Protein AF-A0A740RLY8-F1 (afdb_monomer)

Mean predicted aligned error: 15.77 Å

Radius of gyration: 23.69 Å; Cα contacts (8 Å, |Δi|>4): 124; chains: 1; bounding box: 66×32×69 Å

Nearest PDB structures (foldseek):
  1mft-assembly1_B  TM=8.811E-01  e=3.916E+00  Escherichia coli

Solvent-accessible surface area (backbone atoms only — not comparable to full-atom values): 10883 Å² total; per-residue (Å²): 133,87,87,72,53,72,67,60,49,52,53,50,38,56,49,51,37,53,52,39,57,53,50,64,72,39,79,90,39,65,93,49,36,66,62,46,50,54,53,35,53,53,38,48,53,52,40,48,52,72,69,54,70,56,35,46,68,48,46,34,52,93,74,35,56,78,87,60,92,85,77,78,64,94,74,88,68,78,79,59,67,44,76,47,72,37,66,68,77,59,79,71,83,61,69,71,61,60,66,61,52,48,51,54,60,63,64,39,96,87,50,86,73,75,53,72,70,54,47,52,52,51,49,55,52,48,55,55,48,50,73,69,56,72,72,70,78,77,92,69,82,80,84,58,76,78,58,95,62,88,90,75,56,75,63,45,60,48,30,52,54,49,44,52,51,53,49,22,70,72,55,65,40,75,122

Foldseek 3Di:
DDDDDLVRVLVVLVVLLVVLVVVLPDPVCPVCNVVSVVVNLVSVLVNCQSVADFLDKWWADPNDTVPDPDPPDPDDDPSDTDIGGHTDRDPRQPLDPLVVVLVVVCPPPPDPQPDPVSSVVVSVVSVVVSVVPGGDDDPQDDQDDQPPDPPDDPVNSVSVVVNSVSVSNVVRNPD

Organism: Salmonella paratyphi B (NCBI:txid57045)

Secondary structure (DSSP, 8-state):
-----HHHHHHHHHHHHHHHHHHHH-GGGGGGHHHHHHHHHHHHHHHHHHHPPPSEEEEEETTEETT-SS---SS-S-SS-EEEEE-PPP-------HHHHHHHHHTSTT----SHHHHHHHHHHHHHHHHHS-S----PPPPPP-----S--HHHHHHHHHHHHHHHHHHTT--

pLDDT: mean 71.99, std 13.91, range [39.59, 96.0]

Sequence (175 aa):
MTTITREQLHERARRKVKELEFAITQSAFTSIRDGLNEELELARIALASLEAEPIGAFHIADQQVGGTSDYIKDGEWPIDNGVIEVYAAPPAPVVPDERAAFNAWNNEDNLPIAGVGAKNAAWLAWQARASLCGNSALNVPPERPAGSSNGDDVEAWFDEGWNACRAAMLNGGKS

Structure (mmCIF, N/CA/C/O backbone):
data_AF-A0A740RLY8-F1
#
_entry.id   AF-A0A740RLY8-F1
#
loop_
_atom_site.group_PDB
_atom_site.id
_atom_site.type_symbol
_atom_site.label_atom_id
_atom_site.label_alt_id
_atom_site.label_comp_id
_atom_site.label_asym_id
_atom_site.label_entity_id
_atom_site.label_seq_id
_atom_site.pdbx_PDB_ins_code
_atom_site.Cartn_x
_atom_site.Cartn_y
_atom_site.Cartn_z
_atom_site.occupancy
_atom_site.B_iso_or_equiv
_atom_site.auth_seq_id
_atom_site.auth_comp_id
_atom_site.auth_asym_id
_atom_site.auth_atom_id
_atom_site.pdbx_PDB_model_num
ATOM 1 N N . MET A 1 1 ? -19.652 -13.998 12.383 1.00 48.28 1 MET A N 1
ATOM 2 C CA . MET A 1 1 ? -18.687 -13.058 11.777 1.00 48.28 1 MET A CA 1
ATOM 3 C C . MET A 1 1 ? -19.214 -11.657 12.003 1.00 48.28 1 MET A C 1
ATOM 5 O O . MET A 1 1 ? -20.371 -11.414 11.696 1.00 48.28 1 MET A O 1
ATOM 9 N N . THR A 1 2 ? -18.429 -10.769 12.605 1.00 62.72 2 THR A N 1
ATOM 10 C CA . THR A 1 2 ? -18.798 -9.351 12.706 1.00 62.72 2 THR A CA 1
ATOM 11 C C . THR A 1 2 ? -18.529 -8.689 11.361 1.00 62.72 2 THR A C 1
ATOM 13 O O . THR A 1 2 ? -17.372 -8.586 10.956 1.00 62.72 2 THR A O 1
ATOM 16 N N . THR A 1 3 ? -19.581 -8.277 10.664 1.00 75.38 3 THR A N 1
ATOM 17 C CA . THR A 1 3 ? -19.471 -7.517 9.419 1.00 75.38 3 THR A CA 1
ATOM 18 C C . THR A 1 3 ? -18.968 -6.114 9.745 1.00 75.38 3 THR A C 1
ATOM 20 O O . THR A 1 3 ? -19.541 -5.429 10.590 1.00 75.38 3 THR A O 1
ATOM 23 N N . ILE A 1 4 ? -17.871 -5.708 9.115 1.00 87.50 4 ILE A N 1
ATOM 24 C CA . ILE A 1 4 ? -17.308 -4.361 9.208 1.00 87.50 4 ILE A CA 1
ATOM 25 C C . ILE A 1 4 ? -17.577 -3.642 7.885 1.00 87.50 4 ILE A C 1
ATOM 27 O O . ILE A 1 4 ? -17.455 -4.260 6.828 1.00 87.50 4 ILE A O 1
ATOM 31 N N . THR A 1 5 ? -17.969 -2.367 7.924 1.00 89.94 5 THR A N 1
ATOM 32 C CA . THR A 1 5 ? -18.131 -1.582 6.687 1.00 89.94 5 THR A CA 1
ATOM 33 C C . THR A 1 5 ? -16.771 -1.161 6.124 1.00 89.94 5 THR A C 1
ATOM 35 O O . THR A 1 5 ? -15.765 -1.167 6.841 1.00 89.94 5 THR A O 1
ATOM 38 N N . ARG A 1 6 ? -16.723 -0.765 4.845 1.00 85.50 6 ARG A N 1
ATOM 39 C CA . ARG A 1 6 ? -15.495 -0.265 4.201 1.00 85.50 6 ARG A CA 1
ATOM 40 C C . ARG A 1 6 ? -14.920 0.933 4.961 1.00 85.50 6 ARG A C 1
ATOM 42 O O . ARG A 1 6 ? -13.727 0.979 5.244 1.00 85.50 6 ARG A O 1
ATOM 49 N N . GLU A 1 7 ? -15.775 1.859 5.373 1.00 88.56 7 GLU A N 1
ATOM 50 C CA . GLU A 1 7 ? -15.395 3.066 6.112 1.00 88.56 7 GLU A CA 1
ATOM 51 C C . GLU A 1 7 ? -14.845 2.709 7.493 1.00 88.56 7 GLU A C 1
ATOM 53 O O . GLU A 1 7 ? -13.801 3.217 7.901 1.00 88.56 7 GLU A O 1
ATOM 58 N N . GLN A 1 8 ? -15.508 1.785 8.195 1.00 91.44 8 GLN A N 1
ATOM 59 C CA . GLN A 1 8 ? -15.036 1.293 9.487 1.00 91.44 8 GLN A CA 1
ATOM 60 C C . GLN A 1 8 ? -13.683 0.582 9.358 1.00 91.44 8 GLN A C 1
ATOM 62 O O . GLN A 1 8 ? -12.845 0.702 10.253 1.00 91.44 8 GLN A O 1
ATOM 67 N N . LEU A 1 9 ? -13.450 -0.146 8.263 1.00 91.50 9 LEU A N 1
ATOM 68 C CA . LEU A 1 9 ? -12.169 -0.790 7.981 1.00 91.50 9 LEU A CA 1
ATOM 69 C C . LEU A 1 9 ? -11.066 0.247 7.725 1.00 91.50 9 LEU A C 1
ATOM 71 O O . LEU A 1 9 ? -10.000 0.149 8.334 1.00 91.50 9 LEU A O 1
ATOM 75 N N . HIS A 1 10 ? -11.340 1.276 6.917 1.00 90.31 10 HIS A N 1
ATOM 76 C CA . HIS A 1 10 ? -10.404 2.381 6.671 1.00 90.31 10 HIS A CA 1
ATOM 77 C C . HIS A 1 10 ? -10.054 3.121 7.963 1.00 90.31 10 HIS A C 1
ATOM 79 O O . HIS A 1 10 ? -8.884 3.384 8.242 1.00 90.31 10 HIS A O 1
ATOM 85 N N . GLU A 1 11 ? -11.053 3.444 8.786 1.00 93.50 11 GLU A N 1
ATOM 86 C CA . GLU A 1 11 ? -10.822 4.157 10.040 1.00 93.50 11 GLU A CA 1
ATOM 87 C C . GLU A 1 11 ? -9.966 3.327 11.007 1.00 93.50 11 GLU A C 1
ATOM 89 O O . GLU A 1 11 ? -9.040 3.855 11.630 1.00 93.50 11 GLU A O 1
ATOM 94 N N . ARG A 1 12 ? -10.219 2.014 11.093 1.00 93.38 12 ARG A N 1
ATOM 95 C CA . ARG A 1 12 ? -9.396 1.098 11.897 1.00 93.38 12 ARG A CA 1
ATOM 96 C C . ARG A 1 12 ? -7.961 1.013 11.380 1.00 93.38 12 ARG A C 1
ATOM 98 O O . ARG A 1 12 ? -7.046 1.063 12.198 1.00 93.38 12 ARG A O 1
ATOM 105 N N . ALA A 1 13 ? -7.757 0.936 10.065 1.00 91.81 13 ALA A N 1
ATOM 106 C CA . ALA A 1 13 ? -6.422 0.906 9.468 1.00 91.81 13 ALA A CA 1
ATOM 107 C C . ALA A 1 13 ? -5.635 2.194 9.777 1.00 91.81 13 ALA A C 1
ATOM 109 O O . ALA A 1 13 ? -4.514 2.126 10.283 1.00 91.81 13 ALA A O 1
ATOM 110 N N . ARG A 1 14 ? -6.251 3.372 9.597 1.00 94.38 14 ARG A N 1
ATOM 111 C CA . ARG A 1 14 ? -5.634 4.667 9.949 1.00 94.38 14 ARG A CA 1
ATOM 112 C C . ARG A 1 14 ? -5.286 4.764 11.430 1.00 94.38 14 ARG A C 1
ATOM 114 O O . ARG A 1 14 ? -4.239 5.300 11.786 1.00 94.38 14 ARG A O 1
ATOM 121 N N . ARG A 1 15 ? -6.166 4.268 12.303 1.00 96.00 15 ARG A N 1
ATOM 122 C CA . ARG A 1 15 ? -5.924 4.250 13.750 1.00 96.00 15 ARG A CA 1
ATOM 123 C C . ARG A 1 15 ? -4.727 3.367 14.098 1.00 96.00 15 ARG A C 1
ATOM 125 O O . ARG A 1 15 ? -3.855 3.816 14.830 1.00 96.00 15 ARG A O 1
ATOM 132 N N . LYS A 1 16 ? -4.646 2.170 13.510 1.00 95.38 16 LYS A N 1
ATOM 133 C CA . LYS A 1 16 ? -3.546 1.223 13.731 1.00 95.38 16 LYS A CA 1
ATOM 134 C C . LYS A 1 16 ? -2.189 1.800 13.313 1.00 95.38 16 LYS A C 1
ATOM 136 O O . LYS A 1 16 ? -1.231 1.671 14.066 1.00 95.38 16 LYS A O 1
ATOM 141 N N . VAL A 1 17 ? -2.117 2.484 12.166 1.00 94.25 17 VAL A N 1
ATOM 142 C CA . VAL A 1 17 ? -0.893 3.185 11.727 1.00 94.25 17 VAL A CA 1
ATOM 143 C C . VAL A 1 17 ? -0.465 4.230 12.763 1.00 94.25 17 VAL A C 1
ATOM 145 O O . VAL A 1 17 ? 0.679 4.208 13.206 1.00 94.25 17 VAL A O 1
ATOM 148 N N . LYS A 1 18 ? -1.392 5.081 13.226 1.00 95.50 18 LYS A N 1
ATOM 149 C CA . LYS A 1 18 ? -1.103 6.098 14.256 1.00 95.50 18 LYS A CA 1
ATOM 150 C C . LYS A 1 18 ? -0.633 5.488 15.580 1.00 95.50 18 LYS A C 1
ATOM 152 O O . LYS A 1 18 ? 0.257 6.035 16.224 1.00 95.50 18 LYS A O 1
ATOM 157 N N . GLU A 1 19 ? -1.233 4.375 15.998 1.00 95.00 19 GLU A N 1
ATOM 158 C CA . GLU A 1 19 ? -0.847 3.655 17.218 1.00 95.00 19 GLU A CA 1
ATOM 159 C C . GLU A 1 19 ? 0.580 3.100 17.124 1.00 95.00 19 GLU A C 1
ATOM 161 O O . GLU A 1 19 ? 1.358 3.258 18.064 1.00 95.00 19 GLU A O 1
ATOM 166 N N . LEU A 1 20 ? 0.937 2.491 15.989 1.00 92.69 20 LEU A N 1
ATOM 167 C CA . LEU A 1 20 ? 2.276 1.946 15.751 1.00 92.69 20 LEU A CA 1
ATOM 168 C C . LEU A 1 20 ? 3.333 3.054 15.660 1.00 92.69 20 LEU A C 1
ATOM 170 O O . LEU A 1 20 ? 4.375 2.955 16.307 1.00 92.69 20 LEU A O 1
ATOM 174 N N . GLU A 1 21 ? 3.042 4.146 14.947 1.00 91.81 21 GLU A N 1
ATOM 175 C CA . GLU A 1 21 ? 3.910 5.332 14.901 1.00 91.81 21 GLU A CA 1
ATOM 176 C C . GLU A 1 21 ? 4.157 5.891 16.303 1.00 91.81 21 GLU A C 1
ATOM 178 O O . GLU A 1 21 ? 5.301 6.147 16.683 1.00 91.81 21 GLU A O 1
ATOM 183 N N . PHE A 1 22 ? 3.100 6.019 17.110 1.00 92.88 22 PHE A N 1
ATOM 184 C CA . PHE A 1 22 ? 3.233 6.457 18.493 1.00 92.88 22 PHE A CA 1
ATOM 185 C C . PHE A 1 22 ? 4.081 5.480 19.318 1.00 92.88 22 PHE A C 1
ATOM 187 O O . PHE A 1 22 ? 4.980 5.921 20.036 1.00 92.88 22 PHE A O 1
ATOM 194 N N . ALA A 1 23 ? 3.861 4.169 19.195 1.00 89.44 23 ALA A N 1
ATOM 195 C CA . ALA A 1 23 ? 4.625 3.157 19.923 1.00 89.44 23 ALA A CA 1
ATOM 196 C C . ALA A 1 23 ? 6.129 3.211 19.601 1.00 89.44 23 ALA A C 1
ATOM 198 O O . ALA A 1 23 ? 6.950 3.159 20.518 1.00 89.44 23 ALA A O 1
ATOM 199 N N . ILE A 1 24 ? 6.504 3.405 18.333 1.00 86.31 24 ILE A N 1
ATOM 200 C CA . ILE A 1 24 ? 7.910 3.493 17.901 1.00 86.31 24 ILE A CA 1
ATOM 201 C C . ILE A 1 24 ? 8.642 4.676 18.555 1.00 86.31 24 ILE A C 1
ATOM 203 O O . ILE A 1 24 ? 9.827 4.558 18.896 1.00 86.31 24 ILE A O 1
ATOM 207 N N . THR A 1 25 ? 7.943 5.798 18.780 1.00 85.88 25 THR A N 1
ATOM 208 C CA . THR A 1 25 ? 8.527 6.986 19.434 1.00 85.88 25 THR A CA 1
ATOM 209 C C . THR A 1 25 ? 8.828 6.779 20.919 1.00 85.88 25 THR A C 1
ATOM 211 O O . THR A 1 25 ? 9.671 7.484 21.476 1.00 85.88 25 THR A O 1
ATOM 214 N N . GLN A 1 26 ? 8.191 5.803 21.572 1.00 88.56 26 GLN A N 1
ATOM 215 C CA . GLN A 1 26 ? 8.410 5.547 22.991 1.00 88.56 26 GLN A CA 1
ATOM 216 C C . GLN A 1 26 ? 9.756 4.845 23.216 1.00 88.56 26 GLN A C 1
ATOM 218 O O . GLN A 1 26 ? 10.086 3.831 22.597 1.00 88.56 26 GLN A O 1
ATOM 223 N N . SER A 1 27 ? 10.541 5.358 24.164 1.00 75.06 27 SER A N 1
ATOM 224 C CA . SER A 1 27 ? 11.827 4.765 24.556 1.00 75.06 27 SER A CA 1
ATOM 225 C C . SER A 1 27 ? 11.676 3.423 25.282 1.00 75.06 27 SER A C 1
ATOM 227 O O . SER A 1 27 ? 12.622 2.641 25.312 1.00 75.06 27 SER A O 1
ATOM 229 N N . ALA A 1 28 ? 10.487 3.127 25.818 1.00 78.06 28 ALA A N 1
ATOM 230 C CA . ALA A 1 28 ? 10.177 1.870 26.498 1.00 78.06 28 ALA A CA 1
ATOM 231 C C . ALA A 1 28 ? 10.161 0.644 25.563 1.00 78.06 28 ALA A C 1
ATOM 233 O O . ALA A 1 28 ? 10.251 -0.482 26.043 1.00 78.06 28 ALA A O 1
ATOM 234 N N . PHE A 1 29 ? 10.073 0.849 24.244 1.00 80.75 29 PHE A N 1
ATOM 235 C CA . PHE A 1 29 ? 9.952 -0.223 23.248 1.00 80.75 29 PHE A CA 1
ATOM 236 C C . PHE A 1 29 ? 11.187 -0.372 22.354 1.00 80.75 29 PHE A C 1
ATOM 238 O O . PHE A 1 29 ? 11.106 -0.938 21.268 1.00 80.75 29 PHE A O 1
ATOM 245 N N . THR A 1 30 ? 12.352 0.110 22.793 1.00 79.62 30 THR A N 1
ATOM 246 C CA . THR A 1 30 ? 13.598 0.021 22.010 1.00 79.62 30 THR A CA 1
ATOM 247 C C . THR A 1 30 ? 13.967 -1.410 21.624 1.00 79.62 30 THR A C 1
ATOM 249 O O . THR A 1 30 ? 14.454 -1.614 20.519 1.00 79.62 30 THR A O 1
ATOM 252 N N . SER A 1 31 ? 13.696 -2.396 22.485 1.00 81.94 31 SER A N 1
ATOM 253 C CA . SER A 1 31 ? 13.994 -3.811 22.225 1.00 81.94 31 SER A CA 1
ATOM 254 C C . SER A 1 31 ? 13.068 -4.483 21.208 1.00 81.94 31 SER A C 1
ATOM 256 O O . SER A 1 31 ? 13.429 -5.530 20.683 1.00 81.94 31 SER A O 1
ATOM 258 N N . ILE A 1 32 ? 11.893 -3.910 20.931 1.00 88.94 32 ILE A N 1
ATOM 259 C CA . ILE A 1 32 ? 10.907 -4.449 19.976 1.00 88.94 32 ILE A CA 1
ATOM 260 C C . ILE A 1 32 ? 10.687 -3.518 18.778 1.00 88.94 32 ILE A C 1
ATOM 262 O O . ILE A 1 32 ? 9.785 -3.742 17.975 1.00 88.94 32 ILE A O 1
ATOM 266 N N . ARG A 1 33 ? 11.486 -2.450 18.665 1.00 86.31 33 ARG A N 1
ATOM 267 C CA . ARG A 1 33 ? 11.293 -1.393 17.668 1.00 86.31 33 ARG A CA 1
ATOM 268 C C . ARG A 1 33 ? 11.350 -1.921 16.238 1.00 86.31 33 ARG A C 1
ATOM 270 O O . ARG A 1 33 ? 10.580 -1.448 15.412 1.00 86.31 33 ARG A O 1
ATOM 277 N N . ASP A 1 34 ? 12.208 -2.899 15.971 1.00 83.50 34 ASP A N 1
ATOM 278 C CA . ASP A 1 34 ? 12.332 -3.500 14.642 1.00 83.50 34 ASP A CA 1
ATOM 279 C C . ASP A 1 34 ? 11.030 -4.209 14.236 1.00 83.50 34 ASP A C 1
ATOM 281 O O . ASP A 1 34 ? 10.474 -3.903 13.187 1.00 83.50 34 ASP A O 1
ATOM 285 N N . GLY A 1 35 ? 10.449 -5.027 15.122 1.00 85.81 35 GLY A N 1
ATOM 286 C CA . GLY A 1 35 ? 9.147 -5.660 14.872 1.00 85.81 35 GLY A CA 1
ATOM 287 C C . GLY A 1 35 ? 7.995 -4.653 14.752 1.00 85.81 35 GLY A C 1
ATOM 288 O O . GLY A 1 35 ? 7.105 -4.821 13.924 1.00 85.81 35 GLY A O 1
ATOM 289 N N . LEU A 1 36 ? 8.026 -3.558 15.522 1.00 88.62 36 LEU A N 1
ATOM 290 C CA . LEU A 1 36 ? 7.042 -2.477 15.381 1.00 88.62 36 LEU A CA 1
ATOM 291 C C . LEU A 1 36 ? 7.171 -1.734 14.044 1.00 88.62 36 L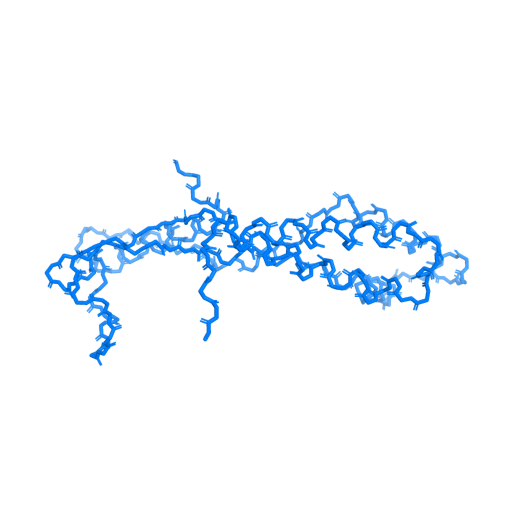EU A C 1
ATOM 293 O O . LEU A 1 36 ? 6.155 -1.320 13.487 1.00 88.62 36 LEU A O 1
ATOM 297 N N . ASN A 1 37 ? 8.393 -1.556 13.532 1.00 84.38 37 ASN A N 1
ATOM 298 C CA . ASN A 1 37 ? 8.627 -0.970 12.212 1.00 84.38 37 ASN A CA 1
ATOM 299 C C . ASN A 1 37 ? 8.096 -1.885 11.102 1.00 84.38 37 ASN A C 1
ATOM 301 O O . ASN A 1 37 ? 7.396 -1.397 10.220 1.00 84.38 37 ASN A O 1
ATOM 305 N N . GLU A 1 38 ? 8.347 -3.195 11.183 1.00 87.50 38 GLU A N 1
ATOM 306 C CA . GLU A 1 38 ? 7.789 -4.176 10.240 1.00 87.50 38 GLU A CA 1
ATOM 307 C C . GLU A 1 38 ? 6.249 -4.150 10.249 1.00 87.50 38 GLU A C 1
ATOM 309 O O . GLU A 1 38 ? 5.609 -4.056 9.198 1.00 87.50 38 GLU A O 1
ATOM 314 N N . GLU A 1 39 ? 5.628 -4.149 11.434 1.00 90.88 39 GLU A N 1
ATOM 315 C CA . GLU A 1 39 ? 4.170 -4.022 11.557 1.00 90.88 39 GLU A CA 1
ATOM 316 C C . 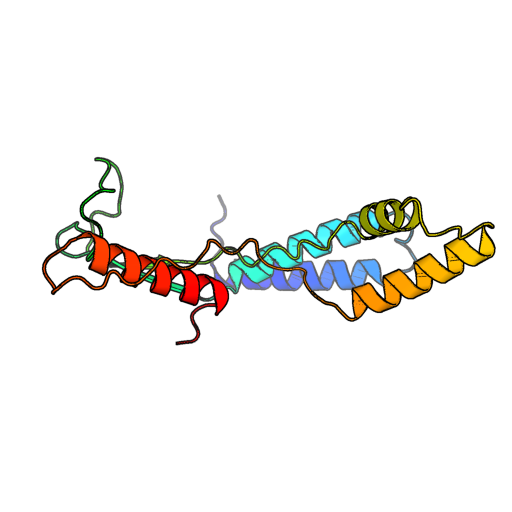GLU A 1 39 ? 3.649 -2.692 10.993 1.00 90.88 39 GLU A C 1
ATOM 318 O O . GLU A 1 39 ? 2.576 -2.657 10.381 1.00 90.88 39 GLU A O 1
ATOM 323 N N . LEU A 1 40 ? 4.387 -1.593 11.181 1.00 88.81 40 LEU A N 1
ATOM 324 C CA . LEU A 1 40 ? 4.019 -0.282 10.650 1.00 88.81 40 LEU A CA 1
ATOM 325 C C . LEU A 1 40 ? 4.075 -0.265 9.120 1.00 88.81 40 LEU A C 1
ATOM 327 O O . LEU A 1 40 ? 3.167 0.281 8.488 1.00 88.81 40 LEU A O 1
ATOM 331 N N . GLU A 1 41 ? 5.101 -0.859 8.518 1.00 86.06 41 GLU A N 1
ATOM 332 C CA . GLU A 1 41 ? 5.217 -0.978 7.064 1.00 86.06 41 GLU A CA 1
ATOM 333 C C . GLU A 1 41 ? 4.059 -1.790 6.479 1.00 86.06 41 GLU A C 1
ATOM 335 O O . GLU A 1 41 ? 3.391 -1.328 5.549 1.00 86.06 41 GLU A O 1
ATOM 340 N N . LEU A 1 42 ? 3.729 -2.934 7.086 1.00 88.06 42 LEU A N 1
ATOM 341 C CA . LEU A 1 42 ? 2.574 -3.741 6.684 1.00 88.06 42 LEU A CA 1
ATOM 342 C C . LEU A 1 42 ? 1.256 -2.968 6.823 1.00 88.06 42 LEU A C 1
ATOM 344 O O . LEU A 1 42 ? 0.425 -2.987 5.912 1.00 88.06 42 LEU A O 1
ATOM 348 N N . ALA A 1 43 ? 1.065 -2.250 7.932 1.00 89.69 43 ALA A N 1
ATOM 349 C CA . ALA A 1 43 ? -0.130 -1.441 8.155 1.00 89.69 43 ALA A CA 1
ATOM 350 C C . ALA A 1 43 ? -0.251 -0.294 7.137 1.00 89.69 43 ALA A C 1
ATOM 352 O O . ALA A 1 43 ? -1.358 0.006 6.687 1.00 89.69 43 ALA A O 1
ATOM 353 N N . ARG A 1 44 ? 0.869 0.321 6.737 1.00 86.75 44 ARG A N 1
ATOM 354 C CA . ARG A 1 44 ? 0.907 1.361 5.698 1.00 86.75 44 ARG A CA 1
ATOM 355 C C . ARG A 1 44 ? 0.574 0.804 4.318 1.00 86.75 44 ARG A C 1
ATOM 357 O O . ARG A 1 44 ? -0.221 1.422 3.617 1.00 86.75 44 ARG A O 1
ATOM 364 N N . ILE A 1 45 ? 1.108 -0.361 3.947 1.00 84.69 45 ILE A N 1
ATOM 365 C CA . ILE A 1 45 ? 0.773 -1.031 2.677 1.00 84.69 45 ILE A CA 1
ATOM 366 C C . ILE A 1 45 ? -0.711 -1.410 2.645 1.00 84.69 45 ILE A C 1
ATOM 368 O O . ILE A 1 45 ? -1.397 -1.161 1.651 1.00 84.69 45 ILE A O 1
ATOM 372 N N . ALA A 1 46 ? -1.230 -1.966 3.741 1.00 87.19 46 ALA A N 1
ATOM 373 C CA . ALA A 1 46 ? -2.644 -2.303 3.857 1.00 87.19 46 ALA A CA 1
ATOM 374 C C . ALA A 1 46 ? -3.530 -1.053 3.745 1.00 87.19 46 ALA A C 1
ATOM 376 O O . ALA A 1 46 ? -4.501 -1.062 2.994 1.00 87.19 46 ALA A O 1
ATOM 377 N N . LEU A 1 47 ? -3.180 0.039 4.435 1.00 88.56 47 LEU A N 1
ATOM 378 C CA . LEU A 1 47 ? -3.912 1.302 4.339 1.00 88.56 47 LEU A CA 1
ATOM 379 C C . LEU A 1 47 ? -3.866 1.883 2.919 1.00 88.56 47 LEU A C 1
ATOM 381 O O . LEU A 1 47 ? -4.911 2.251 2.393 1.00 88.56 47 LEU A O 1
ATOM 385 N N . ALA A 1 48 ? -2.696 1.896 2.277 1.00 84.56 48 ALA A N 1
ATOM 386 C CA . ALA A 1 48 ? -2.549 2.345 0.893 1.00 84.56 48 ALA A CA 1
ATOM 387 C C . ALA A 1 48 ? -3.382 1.496 -0.081 1.00 84.56 48 ALA A 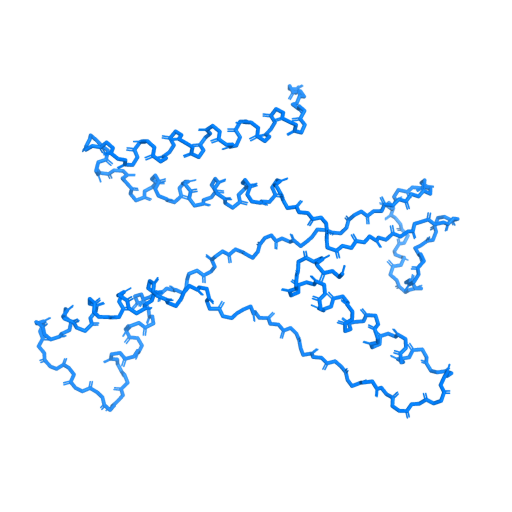C 1
ATOM 389 O O . ALA A 1 48 ? -3.944 2.030 -1.029 1.00 84.56 48 ALA A O 1
ATOM 390 N N . SER A 1 49 ? -3.512 0.191 0.176 1.00 83.81 49 SER A N 1
ATOM 391 C CA . SER A 1 49 ? -4.341 -0.712 -0.636 1.00 83.81 49 SER A CA 1
ATOM 392 C C . SER A 1 49 ? -5.832 -0.430 -0.473 1.00 83.81 49 SER A C 1
ATOM 394 O O . SER A 1 49 ? -6.589 -0.535 -1.430 1.00 83.81 49 SER A O 1
ATOM 396 N N . LEU A 1 50 ? -6.259 -0.054 0.733 1.00 86.56 50 LEU A N 1
ATOM 397 C CA . LEU A 1 50 ? -7.642 0.330 1.013 1.00 86.56 50 LEU A CA 1
ATOM 398 C C . LEU A 1 50 ? -7.997 1.694 0.394 1.00 86.56 50 LEU A C 1
ATOM 400 O O . LEU A 1 50 ? -9.115 1.897 -0.077 1.00 86.56 50 LEU A O 1
ATOM 404 N N . GLU A 1 51 ? -7.048 2.630 0.387 1.00 86.12 51 GLU A N 1
ATOM 405 C CA . GLU A 1 51 ? -7.214 3.987 -0.154 1.00 86.12 51 GLU A CA 1
ATOM 406 C C . GLU A 1 51 ? -6.904 4.105 -1.654 1.00 86.12 51 GLU A C 1
ATOM 408 O O . GLU A 1 51 ? -7.058 5.191 -2.208 1.00 86.12 51 GLU A O 1
ATOM 413 N N . ALA A 1 52 ? -6.492 3.019 -2.312 1.00 82.94 52 ALA A N 1
ATOM 414 C CA . ALA A 1 52 ? -6.184 3.021 -3.735 1.00 82.94 52 ALA A CA 1
ATOM 415 C C . ALA A 1 52 ? -7.416 3.394 -4.576 1.00 82.94 52 ALA A C 1
ATOM 417 O O . ALA A 1 52 ? -8.518 2.889 -4.349 1.00 82.94 52 ALA A O 1
ATOM 418 N N . GLU A 1 53 ? -7.206 4.257 -5.570 1.00 82.00 53 GLU A N 1
ATOM 419 C CA . GLU A 1 53 ? -8.186 4.541 -6.617 1.00 82.00 53 GLU A CA 1
ATOM 420 C C . GLU A 1 53 ? -8.063 3.491 -7.734 1.00 82.00 53 GLU A C 1
ATOM 422 O O . GLU A 1 53 ? -6.957 3.003 -8.008 1.00 82.00 53 GLU A O 1
ATOM 427 N N . PRO A 1 54 ? -9.176 3.104 -8.377 1.00 77.75 54 PRO A N 1
ATOM 428 C CA . PRO A 1 54 ? -9.122 2.184 -9.499 1.00 77.75 54 PRO A CA 1
ATOM 429 C C . PRO A 1 54 ? -8.393 2.831 -10.679 1.00 77.75 54 PRO A C 1
ATOM 431 O O . PRO A 1 54 ? -8.566 4.007 -10.985 1.00 77.75 54 PRO A O 1
ATOM 434 N N . ILE A 1 55 ? -7.580 2.039 -11.366 1.00 76.56 55 ILE A N 1
ATOM 435 C CA . ILE A 1 55 ? -6.782 2.474 -12.519 1.00 76.56 55 ILE A CA 1
ATOM 436 C C . ILE A 1 55 ? -7.530 2.334 -13.848 1.00 76.56 55 ILE A C 1
ATOM 438 O O . ILE A 1 55 ? -7.043 2.771 -14.887 1.00 76.56 55 ILE A O 1
ATOM 442 N N . GLY A 1 56 ? -8.685 1.678 -13.825 1.00 74.19 56 GLY A N 1
ATOM 443 C CA . GLY A 1 56 ? -9.502 1.403 -14.993 1.00 74.19 56 GLY A CA 1
ATOM 444 C C . GLY A 1 56 ? -10.739 0.608 -14.610 1.00 74.19 56 GLY A C 1
ATOM 445 O O . GLY A 1 56 ? -10.945 0.273 -13.441 1.00 74.19 56 GLY A O 1
ATOM 446 N N . ALA A 1 57 ? -11.564 0.295 -15.600 1.00 72.75 57 ALA A N 1
ATOM 447 C CA . ALA A 1 57 ? -12.767 -0.484 -15.388 1.00 72.75 57 ALA A CA 1
ATOM 448 C C . ALA A 1 57 ? -13.088 -1.363 -16.597 1.00 72.75 57 ALA A C 1
ATOM 450 O O . ALA A 1 57 ? -12.916 -0.948 -17.743 1.00 72.75 57 ALA A O 1
ATOM 451 N N . PHE A 1 58 ? -13.593 -2.564 -16.331 1.00 71.06 58 PHE A N 1
ATOM 452 C CA . PHE A 1 58 ? -14.217 -3.416 -17.335 1.00 71.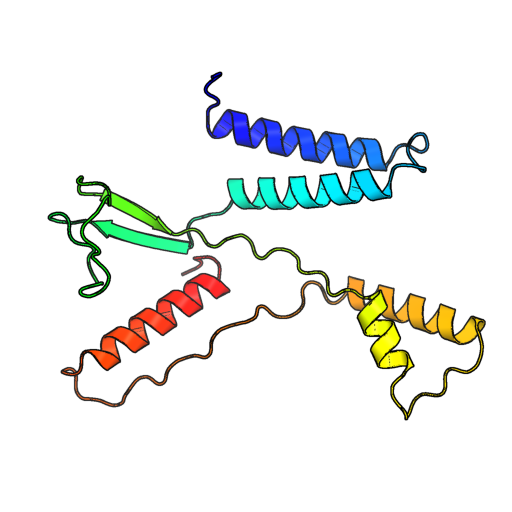06 58 PHE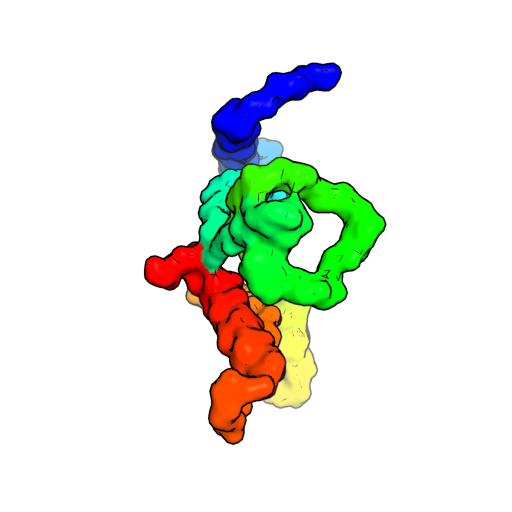 A CA 1
ATOM 453 C C . PHE A 1 58 ? -15.726 -3.199 -17.323 1.00 71.06 58 PHE A C 1
ATOM 455 O O . PHE A 1 58 ? -16.356 -3.210 -16.264 1.00 71.06 58 PHE A O 1
ATOM 462 N N . HIS A 1 59 ? -16.309 -3.037 -18.507 1.00 70.19 59 HIS A N 1
ATOM 463 C CA . HIS A 1 59 ? -17.753 -2.959 -18.680 1.00 70.19 59 HIS A CA 1
ATOM 464 C C . HIS A 1 59 ? -18.295 -4.325 -19.094 1.00 70.19 59 HIS A C 1
ATOM 466 O O . HIS A 1 59 ? -17.828 -4.908 -20.076 1.00 70.19 59 HIS A O 1
ATOM 472 N N . ILE A 1 60 ? -19.282 -4.813 -18.345 1.00 69.50 60 ILE A N 1
ATOM 473 C CA . ILE A 1 60 ? -20.012 -6.044 -18.641 1.00 69.50 60 ILE A CA 1
ATOM 474 C C . ILE A 1 60 ? -21.363 -5.675 -19.250 1.00 69.50 60 ILE A C 1
ATOM 476 O O . ILE A 1 60 ? -22.180 -5.012 -18.602 1.00 69.50 60 ILE A O 1
ATOM 480 N N . ALA A 1 61 ? -21.593 -6.134 -20.478 1.00 68.31 61 ALA A N 1
ATOM 481 C CA . ALA A 1 61 ? -22.865 -6.047 -21.184 1.00 68.31 61 ALA A CA 1
ATOM 482 C C . ALA A 1 61 ? -23.193 -7.410 -21.805 1.00 68.31 61 ALA A C 1
ATOM 484 O O . ALA A 1 61 ? -22.321 -8.061 -22.371 1.00 68.31 61 ALA A O 1
ATOM 485 N N . ASP A 1 62 ? -24.440 -7.855 -21.671 1.00 69.50 62 ASP A N 1
ATOM 486 C CA . ASP A 1 62 ? -24.921 -9.157 -22.151 1.00 69.50 62 ASP A CA 1
ATOM 487 C C . ASP A 1 62 ? -24.060 -10.343 -21.675 1.00 69.50 62 ASP A C 1
ATOM 489 O O . ASP A 1 62 ? -23.839 -11.306 -22.405 1.00 69.50 62 ASP A O 1
ATOM 493 N N . GLN A 1 63 ? -23.571 -10.266 -20.428 1.00 63.56 63 GLN A N 1
ATOM 494 C CA . GLN A 1 63 ? -22.653 -11.248 -19.821 1.00 63.56 63 GLN A CA 1
ATOM 495 C C . GLN A 1 63 ? -21.298 -11.376 -20.545 1.00 63.56 63 GLN A C 1
ATOM 497 O O . GLN A 1 63 ? -20.570 -12.347 -20.343 1.00 63.56 63 GLN A O 1
ATOM 502 N N . GLN A 1 64 ? -20.935 -10.388 -21.365 1.00 60.06 64 GLN A N 1
ATOM 503 C CA . GLN A 1 64 ? -19.649 -10.300 -22.047 1.00 60.06 64 GLN A CA 1
ATOM 504 C C . GLN A 1 64 ? -18.881 -9.064 -21.581 1.00 60.06 64 GLN A C 1
ATOM 506 O O . GLN A 1 64 ? -19.450 -7.995 -21.349 1.00 60.06 64 GLN A O 1
ATOM 511 N N . VAL A 1 65 ? -17.564 -9.206 -21.448 1.00 60.25 65 VAL A N 1
ATOM 512 C CA . VAL A 1 65 ? -16.676 -8.067 -21.212 1.00 60.25 65 VAL A CA 1
ATOM 513 C C . VAL A 1 65 ? -16.450 -7.369 -22.548 1.00 60.25 65 VAL A C 1
ATOM 515 O O . VAL A 1 65 ? -15.988 -7.988 -23.508 1.00 60.25 65 VAL A O 1
ATOM 518 N N . GLY A 1 66 ? -16.758 -6.075 -22.619 1.00 56.25 66 GLY A N 1
ATOM 519 C CA . GLY A 1 66 ? -16.465 -5.268 -23.800 1.00 56.25 66 GLY A CA 1
ATOM 520 C C . GLY A 1 66 ? -14.953 -5.156 -24.011 1.00 56.25 66 GLY A C 1
ATOM 521 O O . GLY A 1 66 ? -14.319 -4.301 -23.401 1.00 56.25 66 GLY A O 1
ATOM 522 N N . GLY A 1 67 ? -14.376 -6.026 -24.848 1.00 55.88 67 GLY A N 1
ATOM 523 C CA . GLY A 1 67 ? -12.975 -5.947 -25.283 1.00 55.88 67 GLY A CA 1
ATOM 524 C C . GLY A 1 67 ? -12.096 -7.184 -25.062 1.00 55.88 67 GLY A C 1
ATOM 525 O O . GLY A 1 67 ? -10.911 -7.113 -25.374 1.00 55.88 67 GLY A O 1
ATOM 526 N N . THR A 1 68 ? -12.604 -8.315 -24.555 1.00 52.19 68 THR A N 1
ATOM 527 C CA . THR A 1 68 ? -11.788 -9.540 -24.407 1.00 52.19 68 THR A CA 1
ATOM 528 C C . THR A 1 68 ? -12.532 -10.779 -24.920 1.00 52.19 68 THR A C 1
ATOM 530 O O . THR A 1 68 ? -13.374 -11.347 -24.234 1.00 52.19 68 THR A O 1
ATOM 533 N N . SER A 1 69 ? -12.233 -11.225 -26.147 1.00 50.38 69 SER A N 1
ATOM 534 C CA . SER A 1 69 ? -12.875 -12.417 -26.735 1.00 50.38 69 SER A CA 1
ATOM 535 C C . SER A 1 69 ? -12.344 -13.749 -26.188 1.00 50.38 69 SER A C 1
ATOM 537 O O . SER A 1 69 ? -13.039 -14.755 -26.284 1.00 50.38 69 SER A O 1
ATOM 539 N N . ASP A 1 70 ? -11.147 -13.771 -25.583 1.00 48.50 70 ASP A N 1
ATOM 540 C CA . ASP A 1 70 ? -10.379 -15.023 -25.434 1.00 48.50 70 ASP A CA 1
ATOM 541 C C . ASP A 1 70 ? -10.185 -15.526 -23.990 1.00 48.50 70 ASP A C 1
ATOM 543 O O . ASP A 1 70 ? -9.669 -16.624 -23.785 1.00 48.50 70 ASP A O 1
ATOM 547 N N . TYR A 1 71 ? -10.609 -14.774 -22.967 1.00 48.47 71 TYR A N 1
ATOM 548 C CA . TYR A 1 71 ? -10.383 -15.143 -21.554 1.00 48.47 71 TYR A CA 1
ATOM 549 C C . TYR A 1 71 ? -11.641 -15.582 -20.794 1.00 48.47 71 TYR A C 1
ATOM 551 O O . TYR A 1 71 ? -11.596 -15.740 -19.571 1.00 48.47 71 TYR A O 1
ATOM 559 N N . ILE A 1 72 ? -12.751 -15.830 -21.492 1.00 53.78 72 ILE A N 1
ATOM 560 C CA . ILE A 1 72 ? -13.961 -16.384 -20.880 1.00 53.78 72 ILE A CA 1
ATOM 561 C C . ILE A 1 72 ? -13.710 -17.873 -20.605 1.00 53.78 72 ILE A C 1
ATOM 563 O O . ILE A 1 72 ? -14.014 -18.744 -21.414 1.00 53.78 72 ILE A O 1
ATOM 567 N N . LYS A 1 73 ? -13.105 -18.183 -19.455 1.00 49.81 73 LYS A N 1
ATOM 568 C CA . LYS A 1 73 ? -13.286 -19.505 -18.852 1.00 49.81 73 LYS A CA 1
ATOM 569 C C . LYS A 1 73 ? -14.744 -19.596 -18.422 1.00 49.81 73 LYS A C 1
ATOM 571 O O . LYS A 1 73 ? -15.217 -18.720 -17.702 1.00 49.81 73 LYS A O 1
ATOM 576 N N . ASP A 1 74 ? -15.428 -20.654 -18.836 1.00 45.47 74 ASP A N 1
ATOM 577 C CA . ASP A 1 74 ? -16.738 -21.007 -18.299 1.00 45.47 74 ASP A CA 1
ATOM 578 C C . ASP A 1 74 ? -16.627 -21.149 -16.769 1.00 45.47 74 ASP A C 1
ATOM 580 O O . ASP A 1 74 ? -16.067 -22.126 -16.267 1.00 45.47 74 ASP A O 1
ATOM 584 N N . GLY A 1 75 ? -17.104 -20.149 -16.021 1.00 50.38 75 GLY A N 1
ATOM 585 C CA . GLY A 1 75 ? -17.147 -20.189 -14.558 1.00 50.38 75 GLY A CA 1
ATOM 586 C C . GLY A 1 75 ? -16.948 -18.841 -13.857 1.00 50.38 75 GLY A C 1
ATOM 587 O O . GLY A 1 75 ? -15.832 -18.340 -13.771 1.00 50.38 75 GLY A O 1
ATOM 588 N N . GLU A 1 76 ? -18.047 -18.338 -13.284 1.00 54.75 76 GLU A N 1
ATOM 589 C CA . GLU A 1 76 ? -18.136 -17.385 -12.159 1.00 54.75 76 GLU A CA 1
ATOM 590 C C . GLU A 1 76 ? -17.571 -15.962 -12.338 1.00 54.75 76 GLU A C 1
ATOM 592 O O . GLU A 1 76 ? -16.990 -15.397 -11.414 1.00 54.75 76 GLU A O 1
ATOM 597 N N . TRP A 1 77 ? -17.826 -15.309 -13.472 1.00 55.62 77 TRP A N 1
ATOM 598 C CA . TRP A 1 77 ? -17.940 -13.843 -13.435 1.00 55.62 77 TRP A CA 1
ATOM 599 C C . TRP A 1 77 ? -19.345 -13.441 -12.968 1.00 55.62 77 TRP A C 1
ATOM 601 O O . TRP A 1 77 ? -20.285 -14.224 -13.149 1.00 55.62 77 TRP A O 1
ATOM 611 N N . PRO A 1 78 ? -19.519 -12.255 -12.351 1.00 55.47 78 PRO A N 1
ATOM 612 C CA . PRO A 1 78 ? -20.841 -11.748 -12.015 1.00 55.47 78 PRO A CA 1
ATOM 613 C C . PRO A 1 78 ? -21.732 -11.789 -13.260 1.00 55.47 78 PRO A C 1
ATOM 615 O O . PRO A 1 78 ? -21.415 -11.190 -14.282 1.00 55.47 78 PRO A O 1
ATOM 618 N N . ILE A 1 79 ? -22.834 -12.528 -13.164 1.00 54.12 79 ILE A N 1
ATOM 619 C CA . ILE A 1 79 ? -23.841 -12.714 -14.224 1.00 54.12 79 ILE A CA 1
ATOM 620 C C . ILE A 1 79 ? -24.648 -11.440 -14.518 1.00 54.12 79 ILE A C 1
ATOM 622 O O . ILE A 1 79 ? -25.459 -11.421 -15.444 1.00 54.12 79 ILE A O 1
ATOM 626 N N . ASP A 1 80 ? -24.407 -10.377 -13.754 1.00 61.97 80 ASP A N 1
ATOM 627 C CA . ASP A 1 80 ? -25.098 -9.105 -13.872 1.00 61.97 80 ASP A CA 1
ATOM 628 C C . ASP A 1 80 ? -24.256 -8.104 -14.673 1.00 61.97 80 ASP A C 1
ATOM 630 O O . ASP A 1 80 ? -23.064 -7.915 -14.420 1.00 61.97 80 ASP A O 1
ATOM 634 N N . ASN A 1 81 ? -24.903 -7.422 -15.624 1.00 68.94 81 ASN A N 1
ATOM 635 C CA . ASN A 1 81 ? -24.319 -6.277 -16.321 1.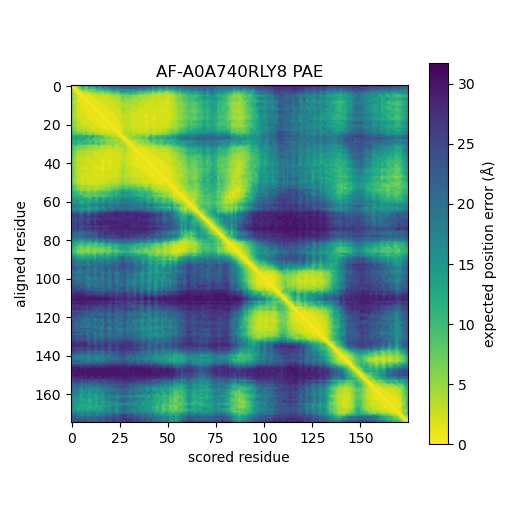00 68.94 81 ASN A CA 1
ATOM 636 C C . ASN A 1 81 ? -23.847 -5.232 -15.297 1.00 68.94 81 ASN A C 1
ATOM 638 O O . ASN A 1 81 ? -24.568 -4.909 -14.350 1.00 68.94 81 ASN A O 1
ATOM 642 N N . GLY A 1 82 ? -22.652 -4.677 -15.488 1.00 72.44 82 GLY A N 1
ATOM 643 C CA . GLY A 1 82 ? -22.035 -3.825 -14.476 1.00 72.44 82 GLY A CA 1
ATOM 644 C C . GLY A 1 82 ? -20.648 -3.320 -14.845 1.00 72.44 82 GLY A C 1
ATOM 645 O O . GLY A 1 82 ? -20.149 -3.536 -15.949 1.00 72.44 82 GLY A O 1
ATOM 646 N N . VAL A 1 83 ? -20.037 -2.611 -13.901 1.00 71.88 83 VAL A N 1
ATOM 647 C CA . VAL A 1 83 ? -18.681 -2.074 -14.024 1.00 71.88 83 VAL A CA 1
ATOM 648 C C . VAL A 1 83 ? -17.810 -2.763 -12.984 1.00 71.88 83 VAL A C 1
ATOM 650 O O . VAL A 1 83 ? -18.130 -2.730 -11.797 1.00 71.88 83 VAL A O 1
ATOM 653 N N . ILE A 1 84 ? -16.724 -3.391 -13.427 1.00 76.12 84 ILE A N 1
ATOM 654 C CA . ILE A 1 84 ? -15.722 -3.985 -12.542 1.00 76.12 84 ILE A CA 1
ATOM 655 C C . ILE A 1 84 ? -14.504 -3.079 -12.534 1.00 76.12 84 ILE A C 1
ATOM 657 O O . ILE A 1 84 ? -13.783 -2.974 -13.524 1.00 76.12 84 ILE A O 1
ATOM 661 N N . GLU A 1 85 ? -14.287 -2.428 -11.401 1.00 78.62 85 GLU A N 1
ATOM 662 C CA . GLU A 1 85 ? -13.123 -1.589 -11.162 1.00 78.62 85 GLU A CA 1
ATOM 663 C C . GLU A 1 85 ? -11.847 -2.435 -11.072 1.00 78.62 85 GLU A C 1
ATOM 665 O O . GLU A 1 85 ? -11.773 -3.429 -10.345 1.00 78.62 85 GLU A O 1
ATOM 670 N N . VAL A 1 86 ? -10.827 -2.019 -11.814 1.00 77.31 86 VAL A N 1
ATOM 671 C CA . VAL A 1 86 ? -9.503 -2.634 -11.818 1.00 77.31 86 VAL A CA 1
ATOM 672 C C . VAL A 1 86 ? -8.614 -1.813 -10.906 1.00 77.31 86 VAL A C 1
ATOM 674 O O . VAL A 1 86 ? -8.400 -0.626 -11.135 1.00 77.31 86 VAL A O 1
ATOM 677 N N . TYR A 1 87 ? -8.070 -2.455 -9.881 1.00 73.75 87 TYR A N 1
ATOM 678 C CA . TYR A 1 87 ? -7.142 -1.830 -8.952 1.00 73.75 87 TYR A CA 1
ATOM 679 C C . TYR A 1 87 ? -5.734 -2.345 -9.219 1.00 73.75 87 TYR A C 1
ATOM 681 O O . TYR A 1 87 ? -5.509 -3.554 -9.306 1.00 73.75 87 TYR A O 1
ATOM 689 N N . ALA A 1 88 ? -4.772 -1.431 -9.316 1.00 72.06 88 ALA A N 1
ATOM 690 C CA . ALA A 1 88 ? -3.377 -1.808 -9.180 1.00 72.06 88 ALA A CA 1
ATOM 691 C C . ALA A 1 88 ? -3.110 -2.086 -7.701 1.00 72.06 88 ALA A C 1
ATOM 693 O O . ALA A 1 88 ? -3.507 -1.300 -6.837 1.00 72.06 88 ALA A O 1
ATOM 694 N N . ALA A 1 89 ? -2.403 -3.177 -7.398 1.00 67.50 89 ALA A N 1
ATOM 695 C CA . ALA A 1 89 ? -1.776 -3.281 -6.090 1.00 67.50 89 ALA A CA 1
ATOM 696 C C . ALA A 1 89 ? -0.893 -2.033 -5.917 1.00 67.50 89 ALA A C 1
ATOM 698 O O . ALA A 1 89 ? -0.120 -1.739 -6.839 1.00 67.50 89 ALA A O 1
ATOM 699 N N . PRO A 1 90 ? -0.999 -1.287 -4.797 1.00 61.91 90 PRO A N 1
ATOM 700 C CA . PRO A 1 90 ? -0.067 -0.204 -4.536 1.00 61.91 90 PRO A CA 1
ATOM 701 C C . PRO A 1 90 ? 1.333 -0.770 -4.719 1.00 61.91 90 PRO A C 1
ATOM 703 O O . PRO A 1 90 ? 1.580 -1.882 -4.232 1.00 61.91 90 PRO A O 1
ATOM 706 N N . PRO A 1 91 ? 2.225 -0.076 -5.443 1.00 57.22 91 PRO A N 1
ATOM 707 C CA . PRO A 1 91 ? 3.578 -0.561 -5.587 1.00 57.22 91 PRO A CA 1
ATOM 708 C C . PRO A 1 91 ? 4.106 -0.728 -4.172 1.00 57.22 91 PRO A C 1
ATOM 710 O O . PRO A 1 91 ? 4.228 0.252 -3.433 1.00 57.22 91 PRO A O 1
ATOM 713 N N . ALA A 1 92 ? 4.322 -1.983 -3.764 1.00 53.34 92 ALA A N 1
ATOM 714 C CA . ALA A 1 92 ? 4.986 -2.243 -2.508 1.00 53.34 92 ALA A CA 1
ATOM 715 C C . ALA A 1 92 ? 6.264 -1.405 -2.577 1.00 53.34 92 ALA A C 1
ATOM 717 O O . ALA A 1 92 ? 6.941 -1.461 -3.612 1.00 53.34 92 ALA A O 1
ATOM 718 N N . PRO A 1 93 ? 6.563 -0.566 -1.573 1.00 53.56 93 PRO A N 1
ATOM 719 C CA . PRO A 1 93 ? 7.859 0.069 -1.506 1.00 53.56 93 PRO A CA 1
ATOM 720 C C . PRO A 1 93 ? 8.860 -1.072 -1.340 1.00 53.56 93 PRO A C 1
ATOM 722 O O . PRO A 1 93 ? 9.160 -1.510 -0.236 1.00 53.56 93 PRO A O 1
ATOM 725 N N . VAL A 1 94 ? 9.312 -1.626 -2.464 1.00 52.28 94 VAL A N 1
ATOM 726 C CA . VAL A 1 94 ? 10.434 -2.543 -2.524 1.00 52.28 94 VAL A CA 1
ATOM 727 C C . VAL A 1 94 ? 11.623 -1.633 -2.310 1.00 52.28 94 VAL A C 1
ATOM 729 O O . VAL A 1 94 ? 12.235 -1.138 -3.255 1.00 52.28 94 VAL A O 1
ATOM 732 N N . VAL A 1 95 ? 11.866 -1.311 -1.042 1.00 57.91 95 VAL A N 1
ATOM 733 C CA . VAL A 1 95 ? 13.128 -0.725 -0.629 1.00 57.91 95 VAL A CA 1
ATOM 734 C C . VAL A 1 95 ? 14.161 -1.779 -1.014 1.00 57.91 95 VAL A C 1
ATOM 736 O O . VAL A 1 95 ? 14.056 -2.916 -0.540 1.00 57.91 95 VAL A O 1
ATOM 739 N N . PRO A 1 96 ? 15.091 -1.481 -1.938 1.00 60.00 96 PRO A N 1
ATOM 740 C CA . PRO A 1 96 ? 16.191 -2.390 -2.205 1.00 60.00 96 PRO A CA 1
ATOM 741 C C . PRO A 1 96 ? 16.845 -2.742 -0.870 1.00 60.00 96 PRO A C 1
ATOM 743 O O . PRO A 1 96 ? 16.948 -1.876 -0.002 1.00 60.00 96 PRO A O 1
ATOM 746 N N . ASP A 1 97 ? 17.280 -3.987 -0.675 1.00 71.25 97 ASP A N 1
ATOM 747 C CA . ASP A 1 97 ? 18.111 -4.307 0.485 1.00 71.25 97 ASP A CA 1
ATOM 748 C C . ASP A 1 97 ? 19.417 -3.513 0.353 1.00 71.25 97 ASP A C 1
ATOM 750 O O . ASP A 1 97 ? 20.381 -3.940 -0.288 1.00 71.25 97 ASP A O 1
ATOM 754 N N . GLU A 1 98 ? 19.422 -2.310 0.928 1.00 77.38 98 GLU A N 1
ATOM 755 C CA . GLU A 1 98 ? 20.512 -1.348 0.825 1.00 77.38 98 GLU A CA 1
ATOM 756 C C . GLU A 1 98 ? 21.801 -1.942 1.379 1.00 77.38 98 GLU A C 1
ATOM 758 O O . GLU A 1 98 ? 22.895 -1.616 0.920 1.00 77.38 98 GLU A O 1
ATOM 763 N N . ARG A 1 99 ? 21.688 -2.862 2.345 1.00 77.94 99 ARG A N 1
ATOM 764 C CA . ARG A 1 99 ? 22.839 -3.542 2.924 1.00 77.94 99 ARG A CA 1
ATOM 765 C C . ARG A 1 99 ? 23.427 -4.546 1.942 1.00 77.94 99 ARG A C 1
ATOM 767 O O . ARG A 1 99 ? 24.649 -4.572 1.783 1.00 77.94 99 ARG A O 1
ATOM 774 N N . ALA A 1 100 ? 22.595 -5.342 1.276 1.00 77.81 100 ALA A N 1
ATOM 775 C CA . ALA A 1 100 ? 23.045 -6.239 0.214 1.00 77.81 100 ALA A CA 1
ATOM 776 C C . ALA A 1 100 ? 23.622 -5.464 -0.983 1.00 77.81 100 ALA A C 1
ATOM 778 O O . ALA A 1 100 ? 24.695 -5.820 -1.472 1.00 77.81 100 ALA A O 1
ATOM 779 N N . ALA A 1 101 ? 22.976 -4.370 -1.398 1.00 78.38 101 ALA A N 1
ATOM 780 C CA . ALA A 1 101 ? 23.435 -3.513 -2.491 1.00 78.38 101 ALA A CA 1
ATOM 781 C C . ALA A 1 101 ? 24.787 -2.847 -2.179 1.00 78.38 101 ALA A C 1
ATOM 783 O O . ALA A 1 101 ? 25.701 -2.879 -3.005 1.00 78.38 101 ALA A O 1
ATOM 784 N N . PHE A 1 102 ? 24.956 -2.325 -0.960 1.00 80.44 102 PHE A N 1
ATOM 785 C CA . PHE A 1 102 ? 26.233 -1.783 -0.499 1.00 80.44 102 PHE A CA 1
ATOM 786 C C . PHE A 1 102 ? 27.324 -2.852 -0.445 1.00 80.44 102 PHE A C 1
ATOM 788 O O . PHE A 1 102 ? 28.456 -2.587 -0.836 1.00 80.44 102 PHE A O 1
ATOM 795 N N . ASN A 1 103 ? 27.008 -4.062 0.027 1.00 78.44 103 ASN A N 1
ATOM 796 C CA . ASN A 1 103 ? 27.981 -5.152 0.078 1.00 78.44 103 ASN A CA 1
ATOM 797 C C . ASN A 1 103 ? 28.421 -5.585 -1.326 1.00 78.44 103 ASN A C 1
ATOM 799 O O . ASN A 1 103 ? 29.605 -5.841 -1.520 1.00 78.44 103 ASN A O 1
ATOM 803 N N . ALA A 1 104 ? 27.498 -5.645 -2.290 1.00 80.00 104 ALA A N 1
ATOM 804 C CA . ALA A 1 104 ? 27.817 -5.934 -3.685 1.00 80.00 104 ALA A CA 1
ATOM 805 C C . ALA A 1 104 ? 28.758 -4.869 -4.266 1.00 80.00 104 ALA A C 1
ATOM 807 O O . ALA A 1 104 ? 29.836 -5.220 -4.735 1.00 80.00 104 ALA A O 1
ATOM 808 N N . TRP A 1 105 ? 28.413 -3.585 -4.116 1.00 79.81 105 TRP A N 1
ATOM 809 C CA . TRP A 1 105 ? 29.251 -2.462 -4.550 1.00 79.81 105 TRP A CA 1
ATOM 810 C C . TRP A 1 105 ? 30.628 -2.446 -3.871 1.00 79.81 105 TRP A C 1
ATOM 812 O O . TRP A 1 105 ? 31.655 -2.267 -4.520 1.00 79.81 105 TRP A O 1
ATOM 822 N N . ASN A 1 106 ? 30.673 -2.673 -2.556 1.00 74.94 106 ASN A N 1
ATOM 823 C CA . ASN A 1 106 ? 31.917 -2.686 -1.786 1.00 74.94 106 ASN A CA 1
ATOM 824 C C . ASN A 1 106 ? 32.828 -3.878 -2.146 1.00 74.94 106 ASN A C 1
ATOM 826 O O . ASN A 1 106 ? 34.011 -3.859 -1.804 1.00 74.94 106 ASN A O 1
ATOM 830 N N . ASN A 1 107 ? 32.286 -4.919 -2.781 1.00 71.94 107 ASN A N 1
ATOM 831 C CA . ASN A 1 107 ? 33.026 -6.100 -3.218 1.00 71.94 107 ASN A CA 1
ATOM 832 C C . ASN A 1 107 ? 33.354 -6.078 -4.723 1.00 71.94 107 ASN A C 1
ATOM 834 O O . ASN A 1 107 ? 33.902 -7.059 -5.218 1.00 71.94 107 ASN A O 1
ATOM 838 N N . GLU A 1 108 ? 33.033 -5.005 -5.455 1.00 68.00 108 GLU A N 1
ATOM 839 C CA . GLU A 1 108 ? 33.459 -4.854 -6.850 1.00 68.00 108 GLU A CA 1
ATOM 840 C C . GLU A 1 108 ? 34.992 -4.733 -6.928 1.00 68.00 108 GLU A C 1
ATOM 842 O O . GLU A 1 108 ? 35.605 -3.942 -6.206 1.00 68.00 108 GLU A O 1
ATOM 847 N N . ASP A 1 109 ? 35.610 -5.499 -7.838 1.00 56.03 109 ASP A N 1
ATOM 848 C CA . ASP A 1 109 ? 37.067 -5.715 -7.951 1.00 56.03 109 ASP A CA 1
ATOM 849 C C . ASP A 1 109 ? 37.920 -4.430 -8.097 1.00 56.03 109 ASP A C 1
ATOM 851 O O . ASP A 1 109 ? 39.142 -4.475 -7.956 1.00 56.03 109 ASP A O 1
ATOM 855 N N . ASN A 1 110 ? 37.298 -3.269 -8.339 1.00 58.16 110 ASN A N 1
ATOM 856 C CA . ASN A 1 110 ? 37.962 -1.986 -8.585 1.00 58.16 110 ASN A CA 1
ATOM 857 C C . ASN A 1 110 ? 37.884 -0.955 -7.439 1.00 58.16 110 ASN A C 1
ATOM 859 O O . ASN A 1 110 ? 38.315 0.184 -7.638 1.00 58.16 110 ASN A O 1
ATOM 863 N N . LEU A 1 111 ? 37.378 -1.291 -6.245 1.00 57.50 111 LEU A N 1
ATOM 864 C CA . LEU A 1 111 ? 37.262 -0.319 -5.142 1.00 57.50 111 LEU A CA 1
ATOM 865 C C . LEU A 1 111 ? 37.852 -0.830 -3.813 1.00 57.50 111 LEU A C 1
ATOM 867 O O . LEU A 1 111 ? 37.199 -1.564 -3.073 1.00 57.50 111 LEU A O 1
ATOM 871 N N . PRO A 1 112 ? 39.068 -0.392 -3.424 1.00 55.88 112 PRO A N 1
ATOM 872 C CA . PRO A 1 112 ? 39.713 -0.840 -2.201 1.00 55.88 112 PRO A CA 1
ATOM 873 C C . PRO A 1 112 ? 39.412 0.135 -1.057 1.00 55.88 112 PRO A C 1
ATOM 875 O O . PRO A 1 112 ? 40.284 0.895 -0.629 1.00 55.88 112 PRO A O 1
ATOM 878 N N . ILE A 1 113 ? 38.191 0.128 -0.513 1.00 59.00 113 ILE A N 1
ATOM 879 C CA . ILE A 1 113 ? 37.960 0.787 0.783 1.00 59.00 113 ILE A CA 1
ATOM 880 C C . ILE A 1 113 ? 38.550 -0.110 1.881 1.00 59.00 113 ILE A C 1
ATOM 882 O O . ILE A 1 113 ? 37.878 -0.944 2.495 1.00 59.00 113 ILE A O 1
ATOM 886 N N . ALA A 1 114 ? 39.857 0.030 2.103 1.00 60.09 114 ALA A N 1
ATOM 887 C CA . ALA A 1 114 ? 40.579 -0.656 3.163 1.00 60.09 114 ALA A CA 1
ATOM 888 C C . ALA A 1 114 ? 40.414 0.102 4.493 1.00 60.09 114 ALA A C 1
ATOM 890 O O . ALA A 1 114 ? 40.755 1.277 4.606 1.00 60.09 114 ALA A O 1
ATOM 891 N N . GLY A 1 115 ? 39.901 -0.588 5.516 1.00 66.19 115 GLY A N 1
ATOM 892 C CA . GLY A 1 115 ? 39.759 -0.065 6.880 1.00 66.19 115 GLY A CA 1
ATOM 893 C C . GLY A 1 115 ? 38.311 0.165 7.328 1.00 66.19 115 GLY A C 1
ATOM 894 O O . GLY A 1 115 ? 37.473 0.677 6.590 1.00 66.19 115 GLY A O 1
ATOM 895 N N . VAL A 1 116 ? 38.017 -0.207 8.581 1.00 65.75 116 VAL A N 1
ATOM 896 C CA . VAL A 1 116 ? 36.665 -0.166 9.179 1.00 65.75 116 VAL A CA 1
ATOM 897 C C . VAL A 1 116 ? 36.072 1.250 9.176 1.00 65.75 116 VAL A C 1
ATOM 899 O O . VAL A 1 116 ? 34.898 1.423 8.864 1.00 65.75 116 VAL A O 1
ATOM 902 N N . GLY A 1 117 ? 36.885 2.276 9.456 1.00 72.50 117 GLY A N 1
ATOM 903 C CA . GLY A 1 117 ? 36.430 3.671 9.480 1.00 72.50 117 GLY A CA 1
ATOM 904 C C . GLY A 1 117 ? 35.960 4.186 8.115 1.00 72.50 117 GLY A C 1
ATOM 905 O O . GLY A 1 117 ? 34.930 4.850 8.031 1.00 72.50 117 GLY A O 1
ATOM 906 N N . ALA A 1 118 ? 36.663 3.822 7.040 1.00 75.50 118 ALA A N 1
ATOM 907 C CA . ALA A 1 118 ? 36.309 4.237 5.686 1.00 75.50 118 ALA A CA 1
ATOM 908 C C . ALA A 1 118 ? 35.058 3.501 5.172 1.00 75.50 118 ALA A C 1
ATOM 910 O O . ALA A 1 118 ? 34.191 4.121 4.559 1.00 75.50 118 ALA A O 1
ATOM 911 N N . LYS A 1 119 ? 34.902 2.212 5.512 1.00 74.25 119 LYS A N 1
ATOM 912 C CA . LYS A 1 119 ? 33.678 1.443 5.221 1.00 74.25 119 LYS A CA 1
ATOM 913 C C . LYS A 1 119 ? 32.452 2.014 5.935 1.00 74.25 119 LYS A C 1
ATOM 915 O O . LYS A 1 119 ? 31.393 2.133 5.327 1.00 74.25 119 LYS A O 1
ATOM 920 N N . ASN A 1 120 ? 32.604 2.420 7.196 1.00 77.38 120 ASN A N 1
ATOM 921 C CA . ASN A 1 120 ? 31.521 3.045 7.957 1.00 77.38 120 ASN A CA 1
ATOM 922 C C . ASN A 1 120 ? 31.116 4.405 7.368 1.00 77.38 120 ASN A C 1
ATOM 924 O O . ASN A 1 120 ? 29.927 4.685 7.251 1.00 77.38 120 ASN A O 1
ATOM 928 N N . ALA A 1 121 ? 32.083 5.231 6.954 1.00 81.50 121 ALA A N 1
ATOM 929 C CA . ALA A 1 121 ? 31.797 6.508 6.299 1.00 81.50 121 ALA A CA 1
ATOM 930 C C . ALA A 1 121 ? 31.092 6.322 4.942 1.00 81.50 121 ALA A C 1
ATOM 932 O O . ALA A 1 121 ? 30.122 7.023 4.652 1.00 81.50 121 ALA A O 1
ATOM 933 N N . ALA A 1 122 ? 31.531 5.346 4.140 1.00 83.31 122 ALA A N 1
ATOM 934 C CA . ALA A 1 122 ? 30.900 5.013 2.864 1.00 83.31 122 ALA A CA 1
ATOM 935 C C . ALA A 1 122 ? 29.459 4.513 3.046 1.00 83.31 122 ALA A C 1
ATOM 937 O O . ALA A 1 122 ? 28.568 4.933 2.312 1.00 83.31 122 ALA A O 1
ATOM 938 N N . TRP A 1 123 ? 29.213 3.677 4.059 1.00 81.94 123 TRP A N 1
ATOM 939 C CA . TRP A 1 123 ? 27.868 3.216 4.402 1.00 81.94 123 TRP A CA 1
ATOM 940 C C . TRP A 1 123 ? 26.936 4.374 4.789 1.00 81.94 123 TRP A C 1
ATOM 942 O O . TRP A 1 123 ? 25.812 4.443 4.300 1.00 81.94 123 TRP A O 1
ATOM 952 N N . LEU A 1 124 ? 27.405 5.327 5.601 1.00 83.12 124 LEU A N 1
ATOM 953 C CA . LEU A 1 124 ? 26.611 6.506 5.975 1.00 83.12 124 LEU A CA 1
ATOM 954 C C . LEU A 1 124 ? 26.261 7.381 4.759 1.00 83.12 124 LEU A C 1
ATOM 956 O O . LEU A 1 124 ? 25.127 7.844 4.636 1.00 83.12 124 LEU A O 1
ATOM 960 N N . ALA A 1 125 ? 27.206 7.577 3.836 1.00 82.94 125 ALA A N 1
ATOM 961 C CA . ALA A 1 125 ? 26.958 8.307 2.593 1.00 82.94 125 ALA A CA 1
ATOM 962 C C . ALA A 1 125 ? 25.980 7.562 1.664 1.00 82.94 125 ALA A C 1
ATOM 964 O O . ALA A 1 125 ? 25.120 8.189 1.043 1.00 82.94 125 ALA A O 1
ATOM 965 N N . TRP A 1 126 ? 26.076 6.231 1.601 1.00 83.00 126 TRP A N 1
ATOM 966 C CA . TRP A 1 126 ? 25.157 5.378 0.847 1.00 83.00 126 TRP A CA 1
ATOM 967 C C . TRP A 1 126 ? 23.726 5.488 1.376 1.00 83.00 126 TRP A C 1
ATOM 969 O O . TRP A 1 126 ? 22.809 5.745 0.603 1.00 83.00 126 TRP A O 1
ATOM 979 N N . GLN A 1 127 ? 23.536 5.383 2.694 1.00 79.75 127 GLN A N 1
ATOM 980 C CA . GLN A 1 127 ? 22.224 5.546 3.329 1.00 79.75 127 GLN A CA 1
ATOM 981 C C . GLN A 1 127 ? 21.623 6.936 3.082 1.00 79.75 127 GLN A C 1
ATOM 983 O O . GLN A 1 127 ? 20.424 7.056 2.818 1.00 79.75 127 GLN A O 1
ATOM 988 N N . ALA A 1 128 ? 22.452 7.986 3.128 1.00 77.56 128 ALA A N 1
ATOM 989 C CA . ALA A 1 128 ? 22.021 9.343 2.811 1.00 77.56 128 ALA A CA 1
ATOM 990 C C . ALA A 1 128 ? 21.578 9.472 1.344 1.00 77.56 128 ALA A C 1
ATOM 992 O O . ALA A 1 128 ? 20.548 10.083 1.073 1.00 77.56 128 ALA A O 1
ATOM 993 N N . ARG A 1 129 ? 22.300 8.852 0.398 1.00 76.94 129 ARG A N 1
ATOM 994 C CA . ARG A 1 129 ? 21.903 8.796 -1.020 1.00 76.94 129 ARG A CA 1
ATOM 995 C C . ARG A 1 129 ? 20.607 8.009 -1.220 1.00 76.94 129 ARG A C 1
ATOM 997 O O . ARG A 1 129 ? 19.720 8.499 -1.910 1.00 76.94 129 ARG A O 1
ATOM 1004 N N . ALA A 1 130 ? 20.492 6.820 -0.635 1.00 67.88 130 ALA A N 1
ATOM 1005 C CA . ALA A 1 130 ? 19.300 5.978 -0.743 1.00 67.88 130 ALA A CA 1
ATOM 1006 C C . ALA A 1 130 ? 18.051 6.704 -0.219 1.00 67.88 130 ALA A C 1
ATOM 1008 O O . ALA A 1 130 ? 17.019 6.719 -0.880 1.00 67.88 130 ALA A O 1
ATOM 1009 N N . SER A 1 131 ? 18.182 7.424 0.900 1.00 65.06 131 SER A N 1
ATOM 1010 C CA . SER A 1 131 ? 17.101 8.255 1.450 1.00 65.06 131 SER A CA 1
ATOM 1011 C C . SER A 1 131 ? 16.671 9.403 0.522 1.00 65.06 131 SER A C 1
ATOM 1013 O O . SER A 1 131 ? 15.559 9.906 0.656 1.00 65.06 131 SER A O 1
ATOM 1015 N N . LEU A 1 132 ? 17.529 9.832 -0.412 1.00 64.69 132 LEU A N 1
ATOM 1016 C CA . LEU A 1 132 ? 17.218 10.858 -1.418 1.00 64.69 132 LEU A CA 1
ATOM 1017 C C . LEU A 1 132 ? 16.639 10.261 -2.711 1.00 64.69 132 LEU A C 1
ATOM 1019 O O . LEU A 1 132 ? 15.860 10.920 -3.397 1.00 64.69 132 LEU A O 1
ATOM 1023 N N . CYS A 1 133 ? 17.006 9.025 -3.049 1.00 56.72 133 CYS A N 1
ATOM 1024 C CA . CYS A 1 133 ? 16.516 8.285 -4.210 1.00 56.72 133 CYS A CA 1
ATOM 1025 C C . CYS A 1 133 ? 15.354 7.367 -3.805 1.00 56.72 133 CYS A C 1
ATOM 1027 O O . CYS A 1 133 ? 15.477 6.146 -3.839 1.00 56.72 133 CYS A O 1
ATOM 1029 N N . GLY A 1 134 ? 14.224 7.946 -3.400 1.00 48.66 134 GLY A N 1
ATOM 1030 C CA . GLY A 1 134 ? 13.016 7.169 -3.125 1.00 48.66 134 GLY A CA 1
ATOM 1031 C C . GLY A 1 134 ? 12.600 6.308 -4.328 1.00 48.66 134 GLY A C 1
ATOM 1032 O O . GLY A 1 134 ? 12.461 6.824 -5.433 1.00 48.66 134 GLY A O 1
ATOM 1033 N N . ASN A 1 135 ? 12.371 5.019 -4.061 1.00 49.22 135 ASN A N 1
ATOM 1034 C CA . ASN A 1 135 ? 11.757 3.992 -4.912 1.00 49.22 135 ASN A CA 1
ATOM 1035 C C . ASN A 1 135 ? 12.501 3.661 -6.221 1.00 49.22 135 ASN A C 1
ATOM 1037 O O . ASN A 1 135 ? 12.366 4.326 -7.246 1.00 49.22 135 ASN A O 1
ATOM 1041 N N . SER A 1 136 ? 13.247 2.551 -6.191 1.00 49.25 136 SER A N 1
ATOM 1042 C CA . SER A 1 136 ? 13.825 1.941 -7.390 1.00 49.25 136 SER A CA 1
ATOM 1043 C C . SER A 1 136 ? 12.747 1.383 -8.323 1.00 49.25 136 SER A C 1
ATOM 1045 O O . SER A 1 136 ? 11.667 0.981 -7.897 1.00 49.25 136 SER A O 1
ATOM 1047 N N . ALA A 1 137 ? 13.084 1.410 -9.613 1.00 46.69 137 ALA A N 1
ATOM 1048 C CA . ALA A 1 137 ? 12.223 1.204 -10.767 1.00 46.69 137 ALA A CA 1
ATOM 1049 C C . ALA A 1 137 ? 11.254 0.018 -10.642 1.00 46.69 137 ALA A C 1
ATOM 1051 O O . ALA A 1 137 ? 11.654 -1.119 -10.395 1.00 46.69 137 ALA A O 1
ATOM 1052 N N . LEU A 1 138 ? 9.976 0.297 -10.910 1.00 52.31 138 LEU A N 1
ATOM 1053 C CA . LEU A 1 138 ? 8.975 -0.721 -11.209 1.00 52.31 138 LEU A CA 1
ATOM 1054 C C . LEU A 1 138 ? 9.524 -1.648 -12.305 1.00 52.31 138 LEU A C 1
ATOM 1056 O O . LEU A 1 138 ? 10.103 -1.179 -13.285 1.00 52.31 138 LEU A O 1
ATOM 1060 N N . ASN A 1 139 ? 9.345 -2.961 -12.160 1.00 55.44 139 ASN A N 1
ATOM 1061 C CA . ASN A 1 139 ? 9.573 -3.887 -13.265 1.00 55.44 139 ASN A CA 1
ATOM 1062 C C . ASN A 1 139 ? 8.455 -3.668 -14.293 1.00 55.44 139 ASN A C 1
ATOM 1064 O O . ASN A 1 139 ? 7.369 -4.231 -14.168 1.00 55.44 139 ASN A O 1
ATOM 1068 N N . VAL A 1 140 ? 8.692 -2.762 -15.242 1.00 60.81 140 VAL A N 1
ATOM 1069 C CA . VAL A 1 140 ? 7.710 -2.350 -16.245 1.00 60.81 140 VAL A CA 1
ATOM 1070 C C . VAL A 1 140 ? 7.838 -3.255 -17.472 1.00 60.81 140 VAL A C 1
ATOM 1072 O O . VAL A 1 140 ? 8.885 -3.229 -18.122 1.00 60.81 140 VAL A O 1
ATOM 1075 N N . PRO A 1 141 ? 6.792 -4.015 -17.848 1.00 68.31 141 PRO A N 1
ATOM 1076 C CA . PRO A 1 141 ? 6.773 -4.728 -19.122 1.00 68.31 141 PRO A CA 1
ATOM 1077 C C . PRO A 1 141 ? 7.027 -3.765 -20.296 1.00 68.31 141 PRO A C 1
ATOM 1079 O O . PRO A 1 141 ? 6.580 -2.619 -20.232 1.00 68.31 141 PRO A O 1
ATOM 1082 N N . PRO A 1 142 ? 7.731 -4.166 -21.365 1.00 72.88 142 PRO A N 1
ATOM 1083 C CA . PRO A 1 142 ? 8.018 -3.270 -22.483 1.00 72.88 142 PRO A CA 1
ATOM 1084 C C . PRO A 1 142 ? 6.743 -2.843 -23.235 1.00 72.88 142 PRO A C 1
ATOM 1086 O O . PRO A 1 142 ? 5.739 -3.563 -23.258 1.00 72.88 142 PRO A O 1
ATOM 1089 N N . GLU A 1 143 ? 6.793 -1.658 -23.851 1.00 78.25 143 GLU A N 1
ATOM 1090 C CA . GLU A 1 143 ? 5.787 -1.235 -24.835 1.00 78.25 143 GLU A CA 1
ATOM 1091 C C . GLU A 1 143 ? 5.827 -2.162 -26.042 1.00 78.25 143 GLU A C 1
ATOM 1093 O O . GLU A 1 143 ? 6.897 -2.644 -26.432 1.00 78.25 143 GLU A O 1
ATOM 1098 N N . ARG A 1 144 ? 4.658 -2.408 -26.630 1.00 79.81 144 ARG A N 1
ATOM 1099 C CA . ARG A 1 144 ? 4.563 -3.159 -27.880 1.00 79.81 144 ARG A CA 1
ATOM 1100 C C . ARG A 1 144 ? 4.487 -2.214 -29.071 1.00 79.81 144 ARG A C 1
ATOM 1102 O O . ARG A 1 144 ? 3.893 -1.141 -28.944 1.00 79.81 144 ARG A O 1
ATOM 1109 N N . PRO A 1 145 ? 5.132 -2.562 -30.197 1.00 76.88 145 PRO A N 1
ATOM 1110 C CA . PRO A 1 145 ? 5.116 -1.714 -31.376 1.00 76.88 145 PRO A CA 1
ATOM 1111 C C . PRO A 1 145 ? 3.680 -1.590 -31.880 1.00 76.88 145 PRO A C 1
ATOM 1113 O O . PRO A 1 145 ? 3.021 -2.598 -32.081 1.00 76.88 145 PRO A O 1
ATOM 1116 N N . ALA A 1 146 ? 3.209 -0.366 -32.118 1.00 62.53 146 ALA A N 1
ATOM 1117 C CA . ALA A 1 146 ? 1.993 -0.173 -32.897 1.00 62.53 146 ALA A CA 1
ATOM 1118 C C . ALA A 1 146 ? 2.274 -0.722 -34.301 1.00 62.53 146 ALA A C 1
ATOM 1120 O O . ALA A 1 146 ? 3.032 -0.116 -35.067 1.00 62.53 146 ALA A O 1
ATOM 1121 N N . GLY A 1 147 ? 1.766 -1.916 -34.604 1.00 55.62 147 GLY A N 1
ATOM 1122 C CA . GLY A 1 147 ? 1.887 -2.502 -35.928 1.00 55.62 147 GLY A CA 1
ATOM 1123 C C . GLY A 1 147 ? 1.388 -1.503 -36.968 1.00 55.62 147 GLY A C 1
ATOM 1124 O O . GLY A 1 147 ? 0.250 -1.051 -36.918 1.00 55.62 147 GLY A O 1
ATOM 1125 N N . SER A 1 148 ? 2.256 -1.124 -37.909 1.00 54.22 148 SER A N 1
ATOM 1126 C CA . SER A 1 148 ? 1.855 -0.431 -39.134 1.00 54.22 148 SER A CA 1
ATOM 1127 C C . SER A 1 148 ? 1.073 -1.427 -39.984 1.00 54.22 148 SER A C 1
ATOM 1129 O O . SER A 1 148 ? 1.620 -2.040 -40.902 1.00 54.22 148 SER A O 1
ATOM 1131 N N . SER A 1 149 ? -0.193 -1.618 -39.663 1.00 52.56 149 SER A N 1
ATOM 1132 C CA . SER A 1 149 ? -1.084 -2.467 -40.424 1.00 52.56 149 SER A CA 1
ATOM 1133 C C . SER A 1 149 ? -2.406 -1.745 -40.593 1.00 52.56 149 SER A C 1
ATOM 1135 O O . SER A 1 149 ? -2.910 -1.072 -39.697 1.00 52.56 149 SER A O 1
ATOM 1137 N N . ASN A 1 150 ? -2.909 -1.800 -41.817 1.00 51.50 150 ASN A N 1
ATOM 1138 C CA . ASN A 1 150 ? -4.118 -1.122 -42.229 1.00 51.50 150 ASN A CA 1
ATOM 1139 C C . ASN A 1 150 ? -5.324 -1.787 -41.549 1.00 51.50 150 ASN A C 1
ATOM 1141 O O . ASN A 1 150 ? -5.906 -2.685 -42.136 1.00 51.50 150 ASN A O 1
ATOM 1145 N N . GLY A 1 151 ? -5.667 -1.355 -40.333 1.00 51.41 151 GLY A N 1
ATOM 1146 C CA . GLY A 1 151 ? -7.008 -1.394 -39.726 1.00 51.41 151 GLY A CA 1
ATOM 1147 C C . GLY A 1 151 ? -7.714 -2.741 -39.511 1.00 51.41 151 GLY A C 1
ATOM 1148 O O . GLY A 1 151 ? -8.755 -2.742 -38.858 1.00 51.41 151 GLY A O 1
ATOM 1149 N N . ASP A 1 152 ? -7.181 -3.855 -40.012 1.00 54.62 152 ASP A N 1
ATOM 1150 C CA . ASP A 1 152 ? -7.927 -5.111 -40.170 1.00 54.62 152 ASP A CA 1
ATOM 1151 C C . ASP A 1 152 ? -7.337 -6.289 -39.364 1.00 54.62 152 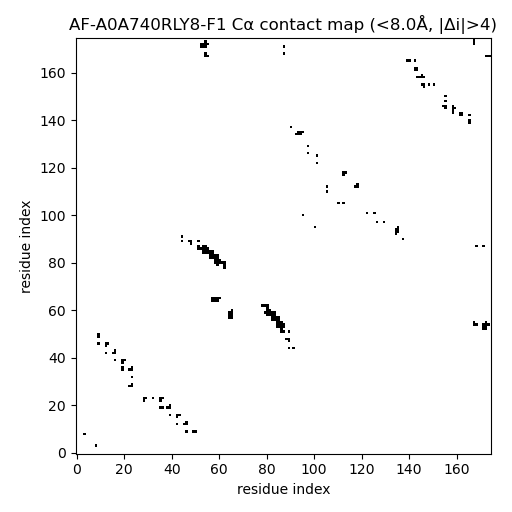ASP A C 1
ATOM 1153 O O . ASP A 1 152 ? -7.887 -7.393 -39.376 1.00 54.62 152 ASP A O 1
ATOM 1157 N N . ASP A 1 153 ? -6.228 -6.092 -38.647 1.00 59.81 153 ASP A N 1
ATOM 1158 C CA . ASP A 1 153 ? -5.552 -7.115 -37.851 1.00 59.81 153 ASP A CA 1
ATOM 1159 C C . ASP A 1 153 ? -5.832 -6.974 -36.349 1.00 59.81 153 ASP A C 1
ATOM 1161 O O . ASP A 1 153 ? -5.521 -5.979 -35.701 1.00 59.81 153 ASP A O 1
ATOM 1165 N N . VAL A 1 154 ? -6.384 -8.045 -35.773 1.00 59.25 154 VAL A N 1
ATOM 1166 C CA . VAL A 1 154 ? -6.681 -8.215 -34.338 1.00 59.25 154 VAL A CA 1
ATOM 1167 C C . VAL A 1 154 ? -5.476 -7.894 -33.432 1.00 59.25 154 VAL A C 1
ATOM 1169 O O . VAL A 1 154 ? -5.662 -7.491 -32.284 1.00 59.25 154 VAL A O 1
ATOM 1172 N N . GLU A 1 155 ? -4.245 -8.018 -33.940 1.00 61.03 155 GLU A N 1
ATOM 1173 C CA . GLU A 1 155 ? -3.022 -7.701 -33.192 1.00 61.03 155 GLU A CA 1
ATOM 1174 C C . GLU A 1 155 ? -2.829 -6.197 -32.933 1.00 61.03 155 GLU A C 1
ATOM 1176 O O . GLU A 1 155 ? -2.375 -5.830 -31.850 1.00 61.03 155 GLU A O 1
ATOM 1181 N N . ALA A 1 156 ? -3.251 -5.313 -33.844 1.00 64.44 156 ALA A N 1
ATOM 1182 C CA . ALA A 1 156 ? -3.101 -3.867 -33.660 1.00 64.44 156 ALA A CA 1
ATOM 1183 C C . ALA A 1 156 ? -3.970 -3.339 -32.503 1.00 64.44 156 ALA A C 1
ATOM 1185 O O . ALA A 1 156 ? -3.499 -2.577 -31.656 1.00 64.44 156 ALA A O 1
ATOM 1186 N N . TRP A 1 157 ? -5.220 -3.809 -32.405 1.00 65.56 157 TRP A N 1
ATOM 1187 C CA . TRP A 1 157 ? -6.113 -3.461 -31.291 1.00 65.56 157 TRP A CA 1
ATOM 1188 C C . TRP A 1 157 ? -5.614 -4.032 -29.957 1.00 65.56 157 TRP A C 1
ATOM 1190 O O . TRP A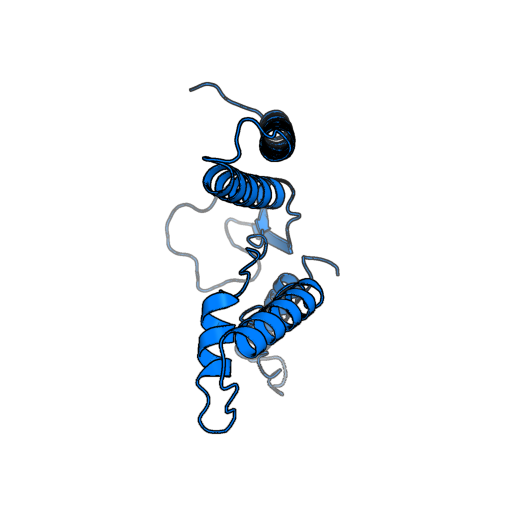 1 157 ? -5.711 -3.379 -28.913 1.00 65.56 157 TRP A O 1
ATOM 1200 N N . PHE A 1 158 ? -5.026 -5.231 -29.993 1.00 70.94 158 PHE A N 1
ATOM 1201 C CA . PHE A 1 158 ? -4.394 -5.826 -28.824 1.00 70.94 158 PHE A CA 1
ATOM 1202 C C . PHE A 1 158 ? -3.237 -4.946 -28.315 1.00 70.94 158 PHE A C 1
ATOM 1204 O O . PHE A 1 158 ? -3.147 -4.683 -27.112 1.00 70.94 158 PHE A O 1
ATOM 1211 N N . ASP A 1 159 ? -2.354 -4.485 -29.201 1.00 75.19 159 ASP A N 1
ATOM 1212 C CA . ASP A 1 159 ? -1.173 -3.702 -28.825 1.00 75.19 159 ASP A CA 1
ATOM 1213 C C . ASP A 1 159 ? -1.535 -2.309 -28.292 1.00 75.19 159 ASP A C 1
ATOM 1215 O O . ASP A 1 159 ? -0.935 -1.844 -27.315 1.00 75.19 159 ASP A O 1
ATOM 1219 N N . GLU A 1 160 ? -2.566 -1.673 -28.853 1.00 74.44 160 GLU A N 1
ATOM 1220 C CA . GLU A 1 160 ? -3.139 -0.438 -28.306 1.00 74.44 160 GLU A CA 1
ATOM 1221 C C . GLU A 1 160 ? -3.708 -0.650 -26.897 1.00 74.44 160 GLU A C 1
ATOM 1223 O O . GLU A 1 160 ? -3.361 0.091 -25.971 1.00 74.44 160 GLU A O 1
ATOM 1228 N N . GLY A 1 161 ? -4.522 -1.693 -26.702 1.00 72.69 161 GLY A N 1
ATOM 1229 C CA . GLY A 1 161 ? -5.079 -2.039 -25.392 1.00 72.69 161 GLY A CA 1
ATOM 1230 C C . GLY A 1 161 ? -3.999 -2.382 -24.360 1.00 72.69 161 GLY A C 1
ATOM 1231 O O . GLY A 1 161 ? -4.070 -1.946 -23.206 1.00 72.69 161 GLY A O 1
ATOM 1232 N N . TRP A 1 162 ? -2.954 -3.102 -24.776 1.00 77.19 162 TRP A N 1
ATOM 1233 C CA . TRP A 1 162 ? -1.788 -3.415 -23.949 1.00 77.19 162 TRP A CA 1
ATOM 1234 C C . TRP A 1 162 ? -1.052 -2.155 -23.499 1.00 77.19 162 TRP A C 1
ATOM 1236 O O . TRP A 1 162 ? -0.796 -1.985 -22.304 1.00 77.19 162 TRP A O 1
ATOM 1246 N N . ASN A 1 163 ? -0.728 -1.262 -24.435 1.00 78.75 163 ASN A N 1
ATOM 1247 C CA . ASN A 1 163 ? 0.000 -0.033 -24.136 1.00 78.75 163 ASN A CA 1
ATOM 1248 C C . ASN A 1 163 ? -0.836 0.924 -23.269 1.00 78.75 163 ASN A C 1
ATOM 1250 O O . ASN A 1 163 ? -0.286 1.536 -22.350 1.00 78.75 163 ASN A O 1
ATOM 1254 N N . ALA A 1 164 ? -2.155 0.994 -23.479 1.00 75.25 164 ALA A N 1
ATOM 1255 C CA . ALA A 1 164 ? -3.071 1.765 -22.636 1.00 75.25 164 ALA A CA 1
ATOM 1256 C C . ALA A 1 164 ? -3.131 1.221 -21.198 1.00 75.25 164 ALA A C 1
ATOM 1258 O O . ALA A 1 164 ? -2.977 1.980 -20.239 1.00 75.25 164 ALA A O 1
ATOM 1259 N N . CYS A 1 165 ? -3.272 -0.098 -21.035 1.00 73.25 165 CYS A N 1
ATOM 1260 C CA . CYS A 1 165 ? -3.268 -0.751 -19.724 1.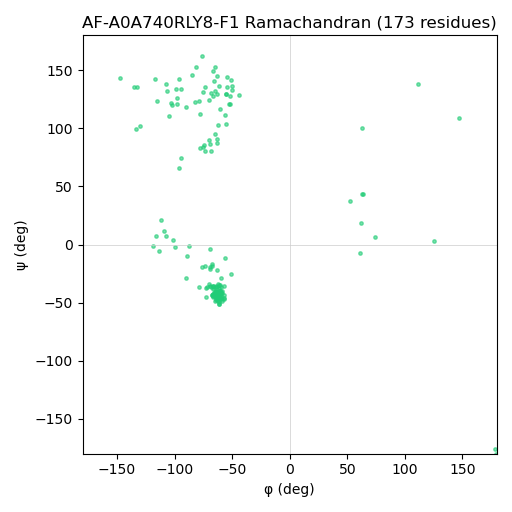00 73.25 165 CYS A CA 1
ATOM 1261 C C . CYS A 1 165 ? -1.925 -0.556 -19.000 1.00 73.25 165 CYS A C 1
ATOM 1263 O O . CYS A 1 165 ? -1.885 -0.166 -17.831 1.00 73.25 165 CYS A O 1
ATOM 1265 N N . ARG A 1 166 ? -0.807 -0.732 -19.714 1.00 75.31 166 ARG A N 1
ATOM 1266 C CA . ARG A 1 166 ? 0.539 -0.456 -19.197 1.00 75.31 166 ARG A CA 1
ATOM 1267 C C . ARG A 1 166 ? 0.672 0.994 -18.723 1.00 75.31 166 ARG A C 1
ATOM 1269 O O . ARG A 1 166 ? 1.184 1.227 -17.631 1.00 75.31 166 ARG A O 1
ATOM 1276 N N . ALA A 1 167 ? 0.221 1.964 -19.516 1.00 75.44 167 ALA A N 1
ATOM 1277 C CA . ALA A 1 167 ? 0.282 3.378 -19.151 1.00 75.44 167 ALA A CA 1
ATOM 1278 C C . ALA A 1 167 ? -0.571 3.692 -17.910 1.00 75.44 167 ALA A C 1
ATOM 1280 O O . ALA A 1 167 ? -0.115 4.417 -17.025 1.00 75.44 167 ALA A O 1
ATOM 1281 N N . ALA A 1 168 ? -1.765 3.104 -17.798 1.00 71.62 168 ALA A N 1
ATOM 1282 C CA . ALA A 1 168 ? -2.624 3.251 -16.623 1.00 71.62 168 ALA A CA 1
ATOM 1283 C C . ALA A 1 168 ? -1.974 2.680 -15.350 1.00 71.62 168 ALA A C 1
ATOM 1285 O O . ALA A 1 168 ? -2.001 3.333 -14.305 1.00 71.62 168 ALA A O 1
ATOM 1286 N N . MET A 1 169 ? -1.317 1.517 -15.451 1.00 71.00 169 MET A N 1
ATOM 1287 C CA . MET A 1 169 ? -0.560 0.901 -14.351 1.00 71.00 169 MET A CA 1
ATOM 1288 C C . MET A 1 169 ? 0.621 1.769 -13.885 1.00 71.00 169 MET A C 1
ATOM 1290 O O . MET A 1 169 ? 0.933 1.784 -12.697 1.00 71.00 169 MET A O 1
ATOM 1294 N N . LEU A 1 170 ? 1.274 2.500 -14.796 1.00 68.75 170 LEU A N 1
ATOM 1295 C CA . LEU A 1 170 ? 2.395 3.389 -14.461 1.00 68.75 170 LEU A CA 1
ATOM 1296 C C . LEU A 1 170 ? 1.950 4.724 -13.867 1.00 68.75 170 LEU A C 1
ATOM 1298 O O . LEU A 1 170 ? 2.615 5.253 -12.978 1.00 68.75 170 LEU A O 1
ATOM 1302 N N . ASN A 1 171 ? 0.840 5.270 -14.360 1.00 67.56 171 ASN A N 1
ATOM 1303 C CA . ASN A 1 171 ? 0.389 6.617 -14.012 1.00 67.56 171 ASN A CA 1
ATOM 1304 C C . ASN A 1 171 ? -0.713 6.637 -12.941 1.00 67.56 171 ASN A C 1
ATOM 1306 O O . ASN A 1 171 ? -1.140 7.718 -12.530 1.00 67.56 171 ASN A O 1
ATOM 1310 N N . GLY A 1 172 ? -1.167 5.466 -12.480 1.00 58.97 172 GLY A N 1
ATOM 1311 C CA . GLY A 1 172 ? -2.171 5.336 -11.424 1.00 58.97 172 GLY A CA 1
ATOM 1312 C C . GLY A 1 172 ? -3.521 5.946 -11.803 1.00 58.97 172 GLY A C 1
ATOM 1313 O O . GLY A 1 172 ? -4.090 6.681 -11.006 1.00 58.97 172 GLY A O 1
ATOM 1314 N N . GLY A 1 173 ? -3.998 5.712 -13.030 1.00 50.66 173 GLY A N 1
ATOM 1315 C CA . GLY A 1 173 ? -5.325 6.168 -13.475 1.00 50.66 173 GLY A CA 1
ATOM 1316 C C . GLY A 1 173 ? -5.467 7.671 -13.767 1.00 50.66 173 GLY A C 1
ATOM 1317 O O . GLY A 1 173 ? -6.566 8.129 -14.061 1.00 50.66 173 GLY A O 1
ATOM 1318 N N . LYS A 1 174 ? -4.383 8.459 -13.734 1.00 44.75 174 LYS A N 1
ATOM 1319 C CA . LYS A 1 174 ? -4.411 9.876 -14.140 1.00 44.75 174 LYS A CA 1
ATOM 1320 C C . LYS A 1 174 ? -4.411 9.995 -15.670 1.00 44.75 174 LYS A C 1
ATOM 1322 O O . LYS A 1 174 ? -3.343 10.156 -16.261 1.00 44.75 174 LYS A O 1
ATOM 1327 N N . SER A 1 175 ? -5.581 9.882 -16.301 1.00 39.59 175 SER A N 1
ATOM 1328 C CA . SER A 1 175 ? -5.812 10.330 -17.686 1.00 39.59 175 SER A CA 1
ATOM 1329 C C . SER A 1 175 ? -6.578 11.642 -17.706 1.00 39.59 175 SER A C 1
ATOM 1331 O O . SER A 1 175 ? -7.628 11.680 -17.025 1.00 39.59 175 SER A O 1
#